Protein AF-A0A4Q5YTS8-F1 (afdb_monomer_lite)

Secondary structure (DSSP, 8-state):
--SSSSHHHHHHHH----S------TTTHHHHHHHHHHHHHHHHHHHHHHSS----------------

Structure (mmCIF, N/CA/C/O backbone):
data_AF-A0A4Q5YTS8-F1
#
_entry.id   AF-A0A4Q5YTS8-F1
#
loop_
_atom_site.group_PDB
_atom_site.id
_atom_site.type_symbol
_atom_site.label_atom_id
_atom_site.label_alt_id
_atom_site.label_comp_id
_atom_site.label_asym_id
_atom_site.label_entity_id
_atom_site.label_seq_id
_atom_site.pdbx_PDB_ins_code
_atom_site.Cartn_x
_atom_site.Cartn_y
_atom_site.Cartn_z
_atom_site.occupancy
_atom_site.B_iso_or_equiv
_atom_site.auth_seq_id
_atom_site.auth_comp_id
_atom_site.auth_asym_id
_atom_site.auth_atom_id
_atom_site.pdbx_PDB_model_num
ATOM 1 N N . ALA A 1 1 ? 31.673 10.477 -10.342 1.00 54.81 1 ALA A N 1
ATOM 2 C CA . ALA A 1 1 ? 30.429 11.240 -10.582 1.00 54.81 1 ALA A CA 1
ATOM 3 C C . ALA A 1 1 ? 30.621 12.081 -11.841 1.00 54.81 1 ALA A C 1
ATOM 5 O O . ALA A 1 1 ? 31.724 12.581 -12.012 1.00 54.81 1 ALA A O 1
ATOM 6 N N . GLY A 1 2 ? 29.616 12.194 -12.720 1.00 69.50 2 GLY A N 1
ATOM 7 C CA . GLY A 1 2 ? 29.697 13.056 -13.915 1.00 69.50 2 GLY A CA 1
ATOM 8 C C . GLY A 1 2 ? 29.737 12.364 -15.285 1.00 69.50 2 GLY A C 1
ATOM 9 O O . GLY A 1 2 ? 30.055 13.026 -16.262 1.00 69.50 2 GLY A O 1
ATOM 10 N N . ILE A 1 3 ? 29.428 11.064 -15.382 1.00 75.00 3 ILE A N 1
ATOM 11 C CA . ILE A 1 3 ? 29.290 10.378 -16.688 1.00 75.00 3 ILE A CA 1
ATOM 12 C C . ILE A 1 3 ? 27.904 10.641 -17.302 1.00 75.00 3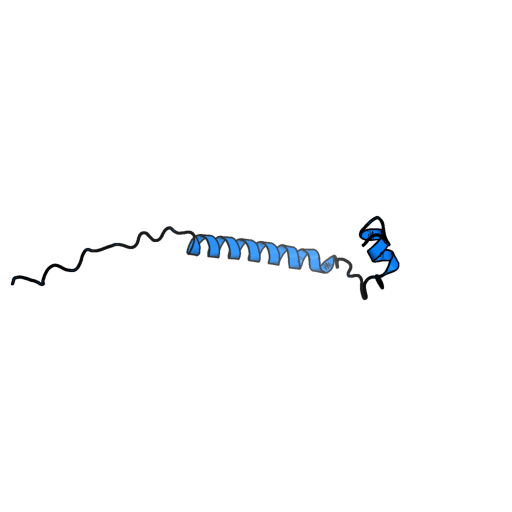 ILE A C 1
ATOM 14 O O . ILE A 1 3 ? 27.785 10.772 -18.514 1.00 75.00 3 ILE A O 1
ATOM 18 N N . TYR A 1 4 ? 26.877 10.800 -16.460 1.00 79.56 4 TYR A N 1
ATOM 19 C CA . TYR A 1 4 ? 25.514 11.124 -16.873 1.00 79.56 4 TYR A CA 1
ATOM 20 C C . TYR A 1 4 ? 25.046 12.410 -16.178 1.00 79.56 4 TYR A C 1
ATOM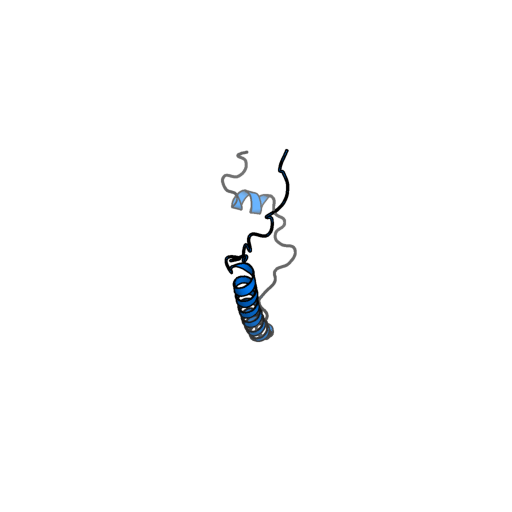 22 O O . TYR A 1 4 ? 25.235 12.531 -14.962 1.00 79.56 4 TYR A O 1
ATOM 30 N N . PRO A 1 5 ? 24.480 13.380 -16.920 1.00 81.06 5 PRO A N 1
ATOM 31 C CA . PRO A 1 5 ? 24.071 14.671 -16.371 1.00 81.06 5 PRO A CA 1
ATOM 32 C C . PRO A 1 5 ? 22.783 14.584 -15.542 1.00 81.06 5 PRO A C 1
ATOM 34 O O . PRO A 1 5 ? 22.553 15.455 -14.702 1.00 81.06 5 PRO A O 1
ATOM 37 N N . LYS A 1 6 ? 21.965 13.542 -15.744 1.00 84.88 6 LYS A N 1
ATOM 38 C CA . LYS A 1 6 ? 20.747 13.274 -14.971 1.00 84.88 6 LYS A CA 1
ATOM 39 C C . LYS A 1 6 ? 20.655 11.816 -14.527 1.00 84.88 6 LYS A C 1
ATOM 41 O O . LYS A 1 6 ? 21.315 10.934 -15.080 1.00 84.88 6 LYS A O 1
ATOM 46 N N . VAL A 1 7 ? 19.825 11.569 -13.514 1.00 81.00 7 VAL A N 1
ATOM 47 C CA . VAL A 1 7 ? 19.598 10.223 -12.964 1.00 81.00 7 VAL A CA 1
ATOM 48 C C . VAL A 1 7 ? 18.915 9.334 -14.001 1.00 81.00 7 VAL A C 1
ATOM 50 O O . VAL A 1 7 ? 19.283 8.174 -14.140 1.00 81.00 7 VAL A O 1
ATOM 53 N N . GLU A 1 8 ? 17.995 9.885 -14.787 1.00 82.62 8 GLU A N 1
ATOM 54 C CA . GLU A 1 8 ? 17.279 9.191 -15.856 1.00 82.62 8 GLU A CA 1
ATOM 55 C C . GLU A 1 8 ? 18.227 8.719 -16.968 1.00 82.62 8 GLU A C 1
ATOM 57 O O . GLU A 1 8 ? 18.100 7.592 -17.440 1.00 82.62 8 GLU A O 1
ATOM 62 N N . ASP A 1 9 ? 19.222 9.537 -17.328 1.00 80.88 9 ASP A N 1
ATOM 63 C CA . ASP A 1 9 ? 20.244 9.186 -18.324 1.00 80.88 9 ASP A CA 1
ATOM 64 C C . ASP A 1 9 ? 21.119 8.025 -17.821 1.00 80.88 9 ASP A C 1
ATOM 66 O O . ASP A 1 9 ? 21.464 7.108 -18.566 1.00 80.88 9 ASP A O 1
ATOM 70 N N . ALA A 1 10 ? 21.426 8.028 -16.520 1.00 82.06 10 ALA A N 1
ATOM 71 C CA . ALA A 1 10 ? 22.138 6.941 -15.863 1.00 82.06 10 ALA A CA 1
ATOM 72 C C . ALA A 1 10 ? 21.278 5.663 -15.791 1.00 82.06 10 ALA A C 1
ATOM 74 O O . ALA A 1 10 ? 21.784 4.567 -16.026 1.00 82.06 10 ALA A O 1
ATOM 75 N N . MET A 1 11 ? 19.977 5.793 -15.513 1.00 78.75 11 MET A N 1
ATOM 76 C CA . MET A 1 11 ? 19.026 4.677 -15.502 1.00 78.75 11 MET A CA 1
ATOM 77 C C . MET A 1 11 ? 18.845 4.058 -16.890 1.00 78.75 11 MET A C 1
ATOM 79 O O . MET A 1 11 ? 18.793 2.839 -16.986 1.00 78.75 11 MET A O 1
ATOM 83 N N . GLN A 1 12 ? 18.792 4.855 -17.962 1.00 78.25 12 GLN A N 1
ATOM 84 C CA . GLN A 1 12 ? 18.726 4.332 -19.333 1.00 78.25 12 GLN A CA 1
ATOM 85 C C . GLN A 1 12 ? 20.012 3.614 -19.743 1.00 78.25 12 GLN A C 1
ATOM 87 O O . GLN A 1 12 ? 19.959 2.588 -20.414 1.00 78.25 12 GLN A O 1
ATOM 92 N N . ALA A 1 13 ? 21.168 4.148 -19.349 1.00 80.06 13 ALA A N 1
ATOM 93 C CA . ALA A 1 13 ? 22.450 3.599 -19.766 1.00 80.06 13 ALA A CA 1
ATOM 94 C C . ALA A 1 13 ? 22.928 2.404 -18.923 1.00 80.06 13 ALA A C 1
ATOM 96 O O . ALA A 1 13 ? 23.773 1.637 -19.382 1.00 80.06 13 ALA A O 1
ATOM 97 N N . MET A 1 14 ? 22.426 2.252 -17.692 1.00 77.88 14 MET A N 1
ATOM 98 C CA . MET A 1 14 ? 22.831 1.184 -16.765 1.00 77.88 14 MET A CA 1
ATOM 99 C C . MET A 1 14 ? 21.696 0.220 -16.397 1.00 77.88 14 MET A C 1
ATOM 101 O O . MET A 1 14 ? 21.962 -0.842 -15.838 1.00 77.88 14 MET A O 1
ATOM 105 N N . GLY A 1 15 ? 20.439 0.580 -16.653 1.00 71.00 15 GLY A N 1
ATOM 106 C CA . GLY A 1 15 ? 19.276 -0.216 -16.277 1.00 71.00 15 GLY A CA 1
ATOM 107 C C . GLY A 1 15 ? 18.873 -1.201 -17.368 1.00 71.00 15 GLY A C 1
ATOM 108 O O . GLY A 1 15 ? 18.696 -0.831 -18.523 1.00 71.00 15 GLY A O 1
ATOM 109 N N . GLN A 1 16 ? 18.635 -2.453 -16.986 1.00 72.12 16 GLN A N 1
ATOM 110 C CA . GLN A 1 16 ? 18.104 -3.507 -17.862 1.00 72.12 16 GLN A CA 1
ATOM 111 C C . GLN A 1 16 ? 16.579 -3.412 -18.096 1.00 72.12 16 GLN A C 1
ATOM 113 O O . GLN A 1 16 ? 15.956 -4.372 -18.538 1.00 72.12 16 GLN A O 1
ATOM 118 N N . GLY A 1 17 ? 15.966 -2.261 -17.795 1.00 76.06 17 GLY A N 1
ATOM 119 C CA . GLY A 1 17 ? 14.512 -2.118 -17.710 1.00 76.06 17 GLY A CA 1
ATOM 120 C C . GLY A 1 17 ? 13.925 -2.822 -16.479 1.00 76.06 17 GLY A C 1
ATOM 121 O O . GLY A 1 17 ? 14.632 -3.081 -15.505 1.00 76.06 17 GLY A O 1
ATOM 122 N N . PHE A 1 18 ? 12.621 -3.099 -16.514 1.00 79.56 18 PHE A N 1
ATOM 123 C CA . PHE A 1 18 ? 11.932 -3.915 -15.512 1.00 79.56 18 PHE A CA 1
ATOM 124 C C . PHE A 1 18 ? 11.769 -5.342 -16.037 1.00 79.56 18 PHE A C 1
ATOM 126 O O . PHE A 1 18 ? 11.388 -5.525 -17.190 1.00 79.56 18 PHE A O 1
ATOM 133 N N . ASP A 1 19 ? 11.982 -6.341 -15.179 1.00 84.25 19 ASP A N 1
ATOM 134 C CA . ASP A 1 19 ? 11.789 -7.752 -15.547 1.00 84.25 19 ASP A CA 1
ATOM 135 C C . ASP A 1 19 ? 10.319 -8.065 -15.899 1.00 84.25 19 ASP A C 1
ATOM 137 O O . ASP A 1 19 ? 10.042 -8.969 -16.687 1.00 84.25 19 ASP A O 1
ATOM 141 N N . ALA A 1 20 ? 9.367 -7.318 -15.326 1.00 86.75 20 ALA A N 1
ATOM 142 C CA . ALA A 1 20 ? 7.945 -7.420 -15.632 1.00 86.75 20 ALA A CA 1
ATOM 143 C C . ALA A 1 20 ? 7.212 -6.094 -15.385 1.00 86.75 20 ALA A C 1
ATOM 145 O O . ALA A 1 20 ? 7.520 -5.360 -14.444 1.00 86.75 20 ALA A O 1
ATOM 146 N N . GLU A 1 21 ? 6.187 -5.841 -16.196 1.00 90.50 21 GLU A N 1
ATOM 147 C CA . GLU A 1 21 ? 5.241 -4.742 -16.023 1.00 90.50 21 GLU A CA 1
ATOM 148 C C . GLU A 1 21 ? 3.871 -5.308 -15.634 1.00 90.50 21 GLU A C 1
ATOM 150 O O . GLU A 1 21 ? 3.355 -6.227 -16.274 1.00 90.50 21 GLU A O 1
ATOM 155 N N . TYR A 1 22 ? 3.281 -4.771 -14.566 1.00 92.12 22 TYR A N 1
ATOM 156 C CA . TYR A 1 22 ? 1.978 -5.203 -14.072 1.00 92.12 22 TYR A CA 1
ATOM 157 C C . TYR A 1 22 ? 0.928 -4.148 -14.386 1.00 92.12 22 TYR A C 1
ATOM 159 O O . TYR A 1 22 ? 1.015 -3.010 -13.929 1.00 92.12 22 TYR A O 1
ATOM 167 N N . ASN A 1 23 ? -0.092 -4.562 -15.130 1.00 94.81 23 ASN A N 1
ATOM 168 C CA . ASN A 1 23 ? -1.213 -3.711 -15.495 1.00 94.81 23 ASN A CA 1
ATOM 169 C C . ASN A 1 23 ? -2.391 -3.915 -14.531 1.00 94.81 23 ASN A C 1
ATOM 171 O O . ASN A 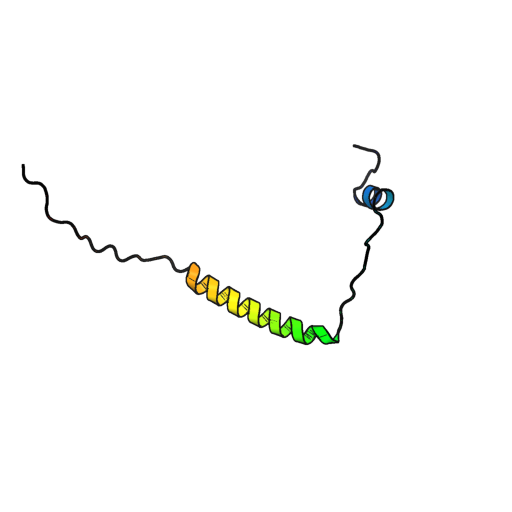1 23 ? -2.570 -5.025 -14.017 1.00 94.81 23 ASN A O 1
ATOM 175 N N . PRO A 1 24 ? -3.218 -2.881 -14.286 1.00 93.81 24 PRO A N 1
ATOM 176 C CA . PRO A 1 24 ? -4.420 -3.031 -13.478 1.00 93.81 24 PRO A CA 1
ATOM 177 C C . PRO A 1 24 ? -5.362 -4.083 -14.067 1.00 93.81 24 PRO A C 1
ATOM 179 O O . PRO A 1 24 ? -5.681 -4.040 -15.252 1.00 93.81 24 PRO A O 1
ATOM 182 N N . ASP A 1 25 ? -5.850 -4.985 -13.218 1.00 96.94 25 ASP A N 1
ATOM 183 C CA . ASP A 1 25 ? -6.946 -5.897 -13.544 1.00 96.94 25 ASP A CA 1
ATOM 184 C C . ASP A 1 25 ? -8.281 -5.243 -13.125 1.00 96.94 25 ASP A C 1
ATOM 186 O O . ASP A 1 25 ? -8.539 -5.106 -11.917 1.00 96.94 25 ASP A O 1
ATOM 190 N N . PRO A 1 26 ? -9.141 -4.827 -14.081 1.00 97.19 26 PRO A N 1
ATOM 191 C CA . PRO A 1 26 ? -10.409 -4.163 -13.785 1.00 97.19 26 PRO A CA 1
ATOM 192 C C . PRO A 1 26 ? -11.343 -4.996 -12.902 1.00 97.19 26 PRO A C 1
ATOM 194 O O . PRO A 1 26 ? -12.104 -4.433 -12.113 1.00 97.19 26 PRO A O 1
ATOM 197 N N . GLU A 1 27 ? -11.264 -6.328 -12.970 1.00 97.81 27 GLU A N 1
ATOM 198 C CA . GLU A 1 27 ? -12.113 -7.216 -12.170 1.00 97.81 27 GLU A CA 1
ATOM 199 C C . GLU A 1 27 ? -11.747 -7.178 -10.681 1.00 97.81 27 GLU A C 1
ATOM 201 O O . GLU A 1 27 ? -12.582 -7.447 -9.811 1.00 97.81 27 GLU A O 1
ATOM 206 N N . LYS A 1 28 ? -10.499 -6.820 -10.354 1.00 97.12 28 LYS A N 1
ATOM 207 C CA . LYS A 1 28 ? -10.027 -6.740 -8.964 1.00 97.12 28 LYS A CA 1
ATOM 208 C C . LYS A 1 28 ? -10.295 -5.389 -8.316 1.00 97.12 28 LYS A C 1
ATOM 210 O O . LYS A 1 28 ? -10.297 -5.313 -7.086 1.00 97.12 28 LYS A O 1
ATOM 215 N N . VAL A 1 29 ? -10.559 -4.345 -9.100 1.00 97.25 29 VAL A N 1
ATOM 216 C CA . VAL A 1 29 ? -10.857 -2.991 -8.604 1.00 97.25 29 VAL A CA 1
ATOM 217 C C . VAL A 1 29 ? -11.923 -2.987 -7.495 1.00 97.25 29 VAL A C 1
ATOM 219 O O . VAL A 1 29 ? -11.624 -2.483 -6.408 1.00 97.25 29 VAL A O 1
ATOM 222 N N . PRO A 1 30 ? -13.121 -3.590 -7.666 1.00 97.81 30 PRO A N 1
ATOM 223 C CA . PRO A 1 30 ? -14.136 -3.579 -6.608 1.00 97.81 30 PRO A CA 1
ATOM 224 C C . PRO A 1 30 ? -13.704 -4.350 -5.350 1.00 97.81 30 PRO A C 1
ATOM 226 O O . PRO A 1 30 ? -14.074 -3.982 -4.232 1.00 97.81 30 PRO A O 1
ATOM 229 N N . VAL A 1 31 ? -12.889 -5.400 -5.504 1.00 98.19 31 VAL A N 1
ATOM 230 C CA . VAL A 1 31 ? -12.382 -6.202 -4.380 1.00 98.19 31 VAL A CA 1
ATOM 231 C C . VAL A 1 31 ? -11.427 -5.376 -3.523 1.00 98.19 31 VAL A C 1
ATOM 233 O O . VAL A 1 31 ? -11.557 -5.355 -2.295 1.00 98.19 31 VAL A O 1
ATOM 236 N N . TYR A 1 32 ? -10.481 -4.680 -4.153 1.00 97.88 32 TYR A N 1
ATOM 237 C CA . TYR A 1 32 ? -9.518 -3.848 -3.436 1.00 97.88 32 TYR A CA 1
ATOM 238 C C . TYR A 1 32 ? -10.154 -2.588 -2.854 1.00 97.88 32 TYR A C 1
ATOM 240 O O . TYR A 1 32 ? -9.806 -2.225 -1.732 1.00 97.88 32 TYR A O 1
ATOM 248 N N . ALA A 1 33 ? -11.146 -1.996 -3.525 1.00 98.06 33 ALA A N 1
ATOM 249 C CA . ALA A 1 33 ? -11.923 -0.892 -2.963 1.00 98.06 33 ALA A CA 1
ATOM 250 C C . ALA A 1 33 ? -12.579 -1.288 -1.628 1.00 98.06 33 ALA A C 1
ATOM 252 O O . ALA A 1 33 ? -12.403 -0.608 -0.617 1.00 98.06 33 ALA A O 1
ATOM 253 N N . LYS A 1 34 ? -13.248 -2.449 -1.578 1.00 98.38 34 LYS A N 1
ATOM 254 C CA . LYS A 1 34 ? -13.855 -2.956 -0.336 1.00 98.38 34 LYS A CA 1
ATOM 255 C C . LYS A 1 34 ? -12.819 -3.192 0.768 1.00 98.38 34 LYS A C 1
ATOM 257 O O . LYS A 1 34 ? -13.052 -2.830 1.919 1.00 98.38 34 LYS A O 1
ATOM 262 N N . ARG A 1 35 ? -11.684 -3.809 0.431 1.00 98.44 35 ARG A N 1
ATOM 263 C CA . ARG A 1 35 ? -10.604 -4.084 1.398 1.00 98.44 35 ARG A CA 1
ATOM 264 C C . ARG A 1 35 ? -9.978 -2.802 1.937 1.00 98.44 35 ARG A C 1
ATOM 266 O O . ARG A 1 35 ? -9.638 -2.743 3.114 1.00 98.44 35 ARG A O 1
ATOM 273 N N . TYR A 1 36 ? -9.858 -1.777 1.099 1.00 98.44 36 TYR A N 1
ATOM 274 C CA . TYR A 1 36 ? -9.323 -0.486 1.507 1.00 98.44 36 TYR A CA 1
ATOM 275 C C . TYR A 1 36 ? -10.212 0.197 2.553 1.00 98.44 36 TYR A C 1
ATOM 277 O O . TYR A 1 36 ? -9.707 0.687 3.563 1.00 98.44 36 TYR A O 1
ATOM 285 N N . GLU A 1 37 ? -11.536 0.149 2.383 1.00 98.69 37 GLU A N 1
ATOM 286 C CA . GLU A 1 37 ? -12.468 0.652 3.401 1.00 98.69 37 GLU A CA 1
ATOM 287 C C . GLU A 1 37 ? -12.335 -0.098 4.734 1.00 98.69 37 GLU A C 1
ATOM 289 O O . GLU A 1 37 ? -12.301 0.523 5.797 1.00 98.69 37 GLU A O 1
ATOM 294 N N . GLN A 1 38 ? -12.182 -1.425 4.689 1.00 98.50 38 GLN A N 1
ATOM 295 C CA . GLN A 1 38 ? -11.953 -2.235 5.892 1.00 98.50 38 GLN A CA 1
ATOM 296 C C . GLN A 1 38 ? -10.645 -1.860 6.596 1.00 98.50 38 GLN A C 1
ATOM 298 O O . GLN A 1 38 ? -10.618 -1.744 7.820 1.00 98.50 38 GLN A O 1
ATOM 303 N N . TYR A 1 39 ? -9.574 -1.637 5.831 1.00 98.44 39 TYR A N 1
ATOM 304 C CA . TYR A 1 39 ? -8.286 -1.212 6.369 1.00 98.44 39 TYR A CA 1
ATOM 305 C C . TYR A 1 39 ? -8.380 0.148 7.072 1.00 98.44 39 TYR A C 1
ATOM 307 O O . TYR A 1 39 ? -7.897 0.283 8.19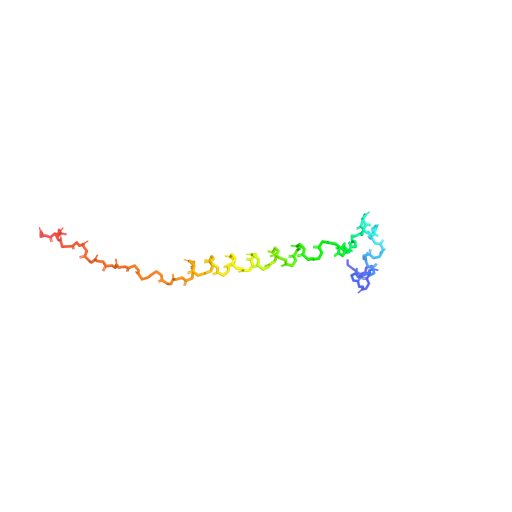4 1.00 98.44 39 TYR A O 1
ATOM 315 N N . LYS A 1 40 ? -9.059 1.132 6.467 1.00 98.38 40 LYS A N 1
ATOM 316 C CA . LYS A 1 40 ? -9.288 2.445 7.097 1.00 98.38 40 LYS A CA 1
ATOM 317 C C . LYS A 1 40 ? -10.070 2.327 8.403 1.00 98.38 40 LYS A C 1
ATOM 319 O O . LYS A 1 40 ? -9.673 2.910 9.406 1.00 98.38 40 LYS A O 1
ATOM 324 N N . ALA A 1 41 ? -11.158 1.556 8.403 1.00 98.12 41 ALA A N 1
ATOM 325 C CA . ALA A 1 41 ? -11.953 1.335 9.608 1.00 98.12 41 ALA A CA 1
ATOM 326 C C . ALA A 1 41 ? -11.114 0.705 10.731 1.00 98.12 41 ALA A C 1
ATOM 328 O O . ALA A 1 41 ? -11.209 1.121 11.885 1.00 98.12 41 ALA A O 1
ATOM 329 N N . PHE A 1 42 ? -10.261 -0.261 10.384 1.00 98.00 42 PHE A N 1
ATOM 330 C CA . PHE A 1 42 ? -9.345 -0.882 11.332 1.00 98.00 42 PHE A CA 1
ATOM 331 C C . PHE A 1 42 ? -8.286 0.098 11.856 1.00 98.00 42 PHE A C 1
ATOM 333 O O . PHE A 1 42 ? -8.066 0.154 13.063 1.00 98.00 42 PHE A O 1
ATOM 340 N N . GLY A 1 43 ? -7.681 0.909 10.984 1.00 97.44 43 GLY A N 1
ATOM 341 C CA . GLY A 1 43 ? -6.729 1.952 11.380 1.00 97.44 43 GLY A CA 1
ATOM 342 C C . GLY A 1 43 ? -7.333 2.927 12.391 1.00 97.44 43 GLY A C 1
ATOM 343 O O . GLY A 1 43 ? -6.800 3.078 13.487 1.00 97.44 43 GLY A O 1
ATOM 344 N N . ASN A 1 44 ? -8.512 3.473 12.080 1.00 96.88 44 ASN A N 1
ATOM 345 C CA . ASN A 1 44 ? -9.235 4.382 12.975 1.00 96.88 44 ASN A CA 1
ATOM 346 C C . ASN A 1 44 ? -9.542 3.739 14.335 1.00 96.88 44 ASN A C 1
ATOM 348 O O . ASN A 1 44 ? -9.461 4.392 15.374 1.00 96.88 44 ASN A O 1
ATOM 352 N N . TYR A 1 45 ? -9.906 2.452 14.337 1.00 96.56 45 TYR A N 1
ATOM 353 C CA . TYR A 1 45 ? -10.137 1.717 15.575 1.00 96.56 45 TYR A CA 1
ATOM 354 C C . TYR A 1 45 ? -8.868 1.657 16.432 1.00 96.56 45 TYR A C 1
ATOM 356 O O . TYR A 1 45 ? -8.924 1.990 17.615 1.00 96.56 45 TYR A O 1
ATOM 364 N N . ILE A 1 46 ? -7.732 1.270 15.844 1.00 96.75 46 ILE A N 1
ATOM 365 C CA . ILE A 1 46 ? -6.454 1.174 16.560 1.00 96.75 46 ILE A CA 1
ATOM 366 C C . ILE A 1 46 ? -6.027 2.537 17.101 1.00 96.75 46 ILE A C 1
ATOM 368 O O . ILE A 1 46 ? -5.691 2.632 18.278 1.00 96.75 46 ILE A O 1
ATOM 372 N N . GLU A 1 47 ? -6.096 3.590 16.288 1.00 94.88 47 GLU A N 1
ATOM 373 C CA . GLU A 1 47 ? -5.766 4.956 16.714 1.00 94.88 47 GLU A CA 1
ATOM 374 C C . GLU A 1 47 ? -6.615 5.402 17.910 1.00 94.88 47 GLU A C 1
ATOM 376 O O . GLU A 1 47 ? -6.089 5.975 18.867 1.00 94.88 47 GLU A O 1
ATOM 381 N N . GLY A 1 48 ? -7.908 5.070 17.912 1.00 93.44 48 GLY A N 1
ATOM 382 C CA . GLY A 1 48 ? -8.802 5.346 19.036 1.00 93.44 48 GLY A CA 1
ATOM 383 C C . GLY A 1 48 ? -8.431 4.611 20.329 1.00 93.44 48 GLY A C 1
ATOM 384 O O . GLY A 1 48 ? -8.721 5.120 21.411 1.00 93.44 48 GLY A O 1
ATOM 385 N N . GLN A 1 49 ? -7.777 3.448 20.239 1.00 92.44 49 GLN A N 1
ATOM 386 C CA . GLN A 1 49 ? -7.288 2.699 21.405 1.00 92.44 49 GLN A CA 1
ATOM 387 C C . GLN A 1 49 ? -5.915 3.183 21.886 1.00 92.44 49 GLN A C 1
ATOM 389 O O . GLN A 1 49 ? -5.623 3.109 23.077 1.00 92.44 49 GLN A O 1
ATOM 394 N N . THR A 1 50 ? -5.063 3.667 20.981 1.00 90.25 50 THR A N 1
ATOM 395 C CA . THR A 1 50 ? -3.664 4.007 21.290 1.00 90.25 50 THR A CA 1
ATOM 396 C C . THR A 1 50 ? -3.430 5.491 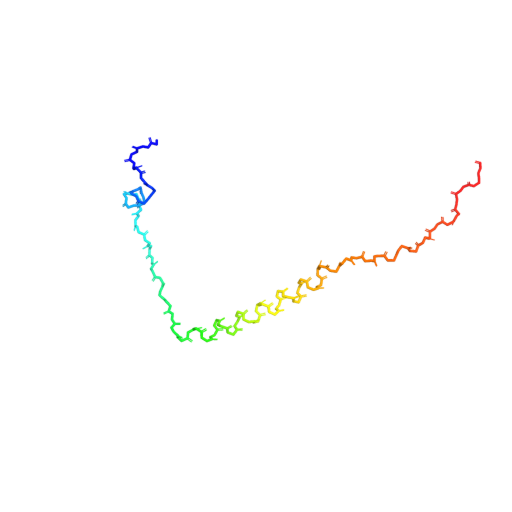21.570 1.00 90.25 50 THR A C 1
ATOM 398 O O . THR A 1 50 ? -2.416 5.835 22.170 1.00 90.25 50 THR A O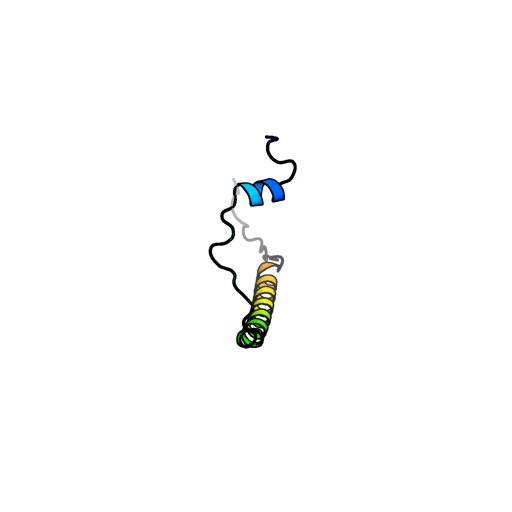 1
ATOM 401 N N . THR A 1 51 ? -4.363 6.370 21.190 1.00 79.44 51 THR A N 1
ATOM 402 C CA . THR A 1 51 ? -4.234 7.835 21.345 1.00 79.44 51 THR A CA 1
ATOM 403 C C . THR A 1 51 ? -4.933 8.373 22.603 1.00 79.44 51 THR A C 1
ATOM 405 O O . THR A 1 51 ? -4.876 9.568 22.881 1.00 79.44 51 THR A O 1
ATOM 408 N N . GLN A 1 52 ? -5.589 7.520 23.399 1.00 63.09 52 GLN A N 1
ATOM 409 C CA . GLN A 1 52 ? -6.169 7.939 24.680 1.00 63.09 52 GLN A CA 1
ATOM 410 C C . GLN A 1 52 ? -5.038 8.385 25.628 1.00 63.09 52 GLN A C 1
ATOM 412 O O . GLN A 1 52 ? -4.177 7.558 25.952 1.00 63.09 52 GLN A O 1
ATOM 417 N N . PRO A 1 53 ? -5.015 9.643 26.116 1.00 59.31 53 PRO A N 1
ATOM 418 C CA . PRO A 1 53 ? -4.126 10.005 27.207 1.00 59.31 53 PRO A CA 1
ATOM 419 C C . PRO A 1 53 ? -4.502 9.137 28.407 1.00 59.31 53 PRO A C 1
ATOM 421 O O . PRO A 1 53 ? -5.625 9.193 28.902 1.00 59.31 53 PRO A O 1
ATOM 424 N N . GLN A 1 54 ? -3.571 8.290 28.842 1.00 55.38 54 GLN A N 1
ATOM 425 C CA . GLN A 1 54 ? -3.703 7.490 30.052 1.00 55.38 54 GLN A CA 1
ATOM 426 C C . GLN A 1 54 ? -3.888 8.447 31.241 1.00 55.38 54 GLN A C 1
ATOM 428 O O . GLN A 1 54 ? -2.911 8.924 31.813 1.00 55.38 54 GLN A O 1
ATOM 433 N N . THR A 1 55 ? -5.125 8.749 31.636 1.00 49.69 55 THR A N 1
ATOM 434 C CA . THR A 1 55 ? -5.396 9.254 32.985 1.00 49.69 55 THR A CA 1
ATOM 435 C C . THR A 1 55 ? -5.299 8.058 33.921 1.00 49.69 55 THR A C 1
ATOM 437 O O . THR A 1 55 ? -6.302 7.439 34.276 1.00 49.69 55 THR A O 1
ATOM 440 N N . SER A 1 56 ? -4.070 7.659 34.244 1.00 46.62 56 SER A N 1
ATOM 441 C CA . SER A 1 56 ? -3.811 6.707 35.313 1.00 46.62 56 SER A CA 1
ATOM 442 C C . SER A 1 56 ? -4.244 7.351 36.630 1.00 46.62 56 SER A C 1
ATOM 444 O O . SER A 1 56 ? -3.701 8.368 37.058 1.00 46.62 56 SER A O 1
ATOM 446 N N . ASN A 1 57 ? -5.264 6.768 37.260 1.00 50.25 57 ASN A N 1
ATOM 447 C CA . ASN A 1 57 ? -5.629 7.052 38.641 1.00 50.25 57 ASN A CA 1
ATOM 448 C C . ASN A 1 57 ? -4.401 6.809 39.530 1.00 50.25 57 ASN A C 1
ATOM 450 O O . ASN A 1 57 ? -4.057 5.662 39.809 1.00 50.25 57 ASN A O 1
ATOM 454 N N . ILE A 1 58 ? -3.732 7.876 39.970 1.00 54.28 58 ILE A N 1
ATOM 455 C CA . ILE A 1 58 ? -2.759 7.791 41.059 1.00 54.28 58 ILE A CA 1
ATOM 456 C C . ILE A 1 58 ? -3.557 7.876 42.362 1.00 54.28 58 ILE A C 1
ATOM 458 O O . ILE A 1 58 ? -3.863 8.964 42.845 1.00 54.28 58 ILE A O 1
ATOM 462 N N . GLU A 1 59 ? -3.924 6.723 42.918 1.00 46.78 59 GLU A N 1
ATOM 463 C CA . GLU A 1 59 ? -4.270 6.629 44.338 1.00 46.78 59 GLU A CA 1
ATOM 464 C C . GLU A 1 59 ? -2.971 6.739 45.159 1.00 46.78 59 GLU A C 1
ATOM 466 O O . GLU A 1 59 ? -2.052 5.943 44.947 1.00 46.78 59 GLU A O 1
ATOM 471 N N . PRO A 1 60 ? -2.838 7.698 46.094 1.00 43.78 60 PRO A N 1
ATOM 472 C CA . PRO A 1 60 ? -1.667 7.772 46.958 1.00 43.78 60 PRO A CA 1
ATOM 473 C C . PRO A 1 60 ? -1.769 6.711 48.063 1.00 43.78 60 PRO A C 1
ATOM 475 O O . PRO A 1 60 ? -2.363 6.937 49.115 1.00 43.78 60 PRO A O 1
ATOM 478 N N . GLN A 1 61 ? -1.168 5.545 47.833 1.00 48.47 61 GLN A N 1
ATOM 479 C CA . GLN A 1 61 ? -0.940 4.519 48.852 1.00 48.47 61 GLN A CA 1
ATOM 480 C C . GLN A 1 61 ? 0.544 4.522 49.227 1.00 48.47 61 GLN A C 1
ATOM 482 O O . GLN A 1 61 ? 1.347 3.954 48.500 1.00 48.47 61 GLN A O 1
ATOM 487 N N . THR A 1 62 ? 0.881 5.194 50.333 1.00 42.97 62 THR A N 1
ATOM 488 C CA . THR A 1 62 ? 1.907 4.802 51.328 1.00 42.97 62 THR A CA 1
ATOM 489 C C . THR A 1 62 ? 1.987 5.895 52.396 1.00 42.97 62 THR A C 1
ATOM 491 O O . THR A 1 62 ? 2.825 6.794 52.346 1.00 42.97 62 THR A O 1
ATOM 494 N N . GLN A 1 63 ? 1.079 5.831 53.371 1.00 48.97 63 GLN A N 1
ATOM 495 C CA . GLN A 1 63 ? 1.433 6.197 54.741 1.00 48.97 63 GLN A CA 1
ATOM 496 C C . GLN A 1 63 ? 2.053 4.952 55.386 1.00 48.97 63 GLN A C 1
ATOM 498 O O . GLN A 1 63 ? 1.554 3.854 55.152 1.00 48.97 63 GLN A O 1
ATOM 503 N N . LEU A 1 64 ? 3.056 5.182 56.241 1.00 47.94 64 LEU A N 1
ATOM 504 C CA . LEU A 1 64 ? 3.750 4.256 57.153 1.00 47.94 64 LEU A CA 1
ATOM 505 C C . LEU A 1 64 ? 5.119 3.747 56.671 1.00 47.94 64 LEU A C 1
ATOM 507 O O . LEU A 1 64 ? 5.212 2.747 55.975 1.00 47.94 64 LEU A O 1
ATOM 511 N N . GLU A 1 65 ? 6.149 4.489 57.103 1.00 41.00 65 GLU A N 1
ATOM 512 C CA . GLU A 1 65 ? 7.465 4.080 57.649 1.00 41.00 65 GLU A CA 1
ATOM 513 C C . GLU A 1 65 ? 8.441 5.249 57.397 1.00 41.00 65 GLU A C 1
ATOM 515 O O . GLU A 1 65 ? 8.935 5.459 56.297 1.00 41.00 65 GLU A O 1
ATOM 520 N N . THR A 1 66 ? 8.714 6.140 58.351 1.00 35.91 66 THR A N 1
ATOM 521 C CA . THR A 1 66 ? 9.691 5.863 59.412 1.00 35.91 66 THR A CA 1
ATOM 522 C C . THR A 1 66 ? 9.589 6.935 60.503 1.00 35.91 66 THR A C 1
ATOM 524 O O . THR A 1 66 ? 9.845 8.112 60.259 1.00 35.91 66 THR A O 1
ATOM 527 N N . ILE A 1 67 ? 9.221 6.508 61.711 1.00 49.03 67 ILE A N 1
ATOM 528 C CA . ILE A 1 67 ? 9.623 7.140 62.971 1.00 49.03 67 ILE A CA 1
ATOM 529 C C . ILE A 1 67 ? 10.899 6.431 63.434 1.00 49.03 67 ILE A C 1
ATOM 531 O O . ILE A 1 67 ? 10.838 5.254 63.783 1.00 49.03 67 ILE A O 1
ATOM 535 N N . ALA A 1 68 ? 12.028 7.137 63.403 1.00 43.84 68 ALA A N 1
ATOM 536 C CA . ALA A 1 68 ? 13.211 6.932 64.242 1.00 43.84 68 ALA A CA 1
ATOM 537 C C . ALA A 1 68 ? 14.107 8.171 64.125 1.00 43.84 68 ALA A C 1
ATOM 539 O O . ALA A 1 68 ? 14.464 8.521 62.978 1.00 43.84 68 ALA A O 1
#

Sequence (68 aa):
AGIYPKVEDAMQAMGQGFDAEYNPDPEKVPVYAKRYEQYKAFGNYIEGQTTQPQTSNIEPQTQLETIA

Radius of gyration: 29.29 Å; chains: 1; bounding box: 45×22×84 Å

pLDDT: mean 78.77, std 19.79, range [35.91, 98.69]

Foldseek 3Di:
DPPDPDPVRVCVVPPPPDPDDDDDDPVCVVVVVVVVVVVVVVVVVVCVVPVDDPPPPPDDDDDDDDDD